Protein AF-A0A7S3I347-F1 (afdb_monomer_lite)

Radius of gyration: 19.53 Å; chains: 1; bounding box: 56×33×45 Å

Structure (mmCIF, N/CA/C/O backbone):
data_AF-A0A7S3I347-F1
#
_entry.id   AF-A0A7S3I347-F1
#
loop_
_atom_site.group_PDB
_atom_site.id
_atom_site.type_symbol
_atom_site.label_atom_id
_atom_site.label_alt_id
_atom_site.label_comp_id
_atom_site.label_asym_id
_atom_site.label_entity_id
_atom_site.label_seq_id
_atom_site.pdbx_PDB_ins_code
_atom_site.Cartn_x
_atom_site.Cartn_y
_atom_site.Cartn_z
_atom_site.occupancy
_atom_site.B_iso_or_equiv
_atom_site.auth_seq_id
_atom_site.auth_comp_id
_atom_site.auth_asym_id
_atom_site.auth_atom_id
_atom_site.pdbx_PDB_model_num
ATOM 1 N N . MET A 1 1 ? -5.283 5.503 12.202 1.00 94.56 1 MET A N 1
ATOM 2 C CA . MET A 1 1 ? -4.034 5.261 11.444 1.00 94.56 1 MET A CA 1
ATOM 3 C C . MET A 1 1 ? -3.809 6.316 10.369 1.00 94.56 1 MET A C 1
ATOM 5 O O . MET A 1 1 ? -4.775 6.875 9.842 1.00 94.56 1 MET A O 1
ATOM 9 N N . GLU A 1 2 ? -2.547 6.562 10.035 1.00 95.75 2 GLU A N 1
ATOM 10 C CA . GLU A 1 2 ? -2.112 7.416 8.932 1.00 95.75 2 GLU A CA 1
ATOM 11 C C . GLU A 1 2 ? -1.037 6.718 8.097 1.00 95.75 2 GLU A C 1
ATOM 13 O O . GLU A 1 2 ? -0.014 6.317 8.639 1.00 95.75 2 GLU A O 1
ATOM 18 N N . LEU A 1 3 ? -1.269 6.606 6.788 1.00 96.12 3 LEU A N 1
ATOM 19 C CA . LEU A 1 3 ? -0.311 6.051 5.835 1.00 96.12 3 LEU A CA 1
ATOM 20 C C . LEU A 1 3 ? 0.829 7.055 5.580 1.00 96.12 3 LEU A C 1
ATOM 22 O O . LEU A 1 3 ? 0.569 8.223 5.279 1.00 96.12 3 LEU A O 1
ATOM 26 N N . LEU A 1 4 ? 2.070 6.590 5.728 1.00 96.56 4 LEU A N 1
ATOM 27 C CA . LEU A 1 4 ? 3.302 7.376 5.616 1.00 96.56 4 LEU A CA 1
ATOM 28 C C . LEU A 1 4 ? 4.055 7.097 4.310 1.00 96.56 4 LEU A C 1
ATOM 30 O O . LEU A 1 4 ? 4.562 8.034 3.700 1.00 96.56 4 LEU A O 1
ATOM 34 N N . SER A 1 5 ? 4.123 5.831 3.888 1.00 95.69 5 SER A N 1
ATOM 35 C CA . SER A 1 5 ? 4.798 5.407 2.657 1.00 95.69 5 SER A CA 1
ATOM 36 C C . SER A 1 5 ? 3.994 4.306 1.956 1.00 95.69 5 SER A C 1
ATOM 38 O O . SER A 1 5 ? 3.652 3.329 2.620 1.00 95.69 5 SER A O 1
ATOM 40 N N . PRO A 1 6 ? 3.687 4.432 0.655 1.00 94.81 6 PRO A N 1
ATOM 41 C CA . PRO A 1 6 ? 3.749 5.684 -0.094 1.00 94.81 6 PRO A CA 1
ATOM 42 C C . PRO A 1 6 ? 2.823 6.739 0.549 1.00 94.81 6 PRO A C 1
ATOM 44 O O . PRO A 1 6 ? 1.873 6.401 1.258 1.00 94.81 6 PRO A O 1
ATOM 47 N N . ILE A 1 7 ? 3.123 8.026 0.364 1.00 94.00 7 ILE A N 1
ATOM 48 C CA . ILE A 1 7 ? 2.420 9.130 1.038 1.00 94.00 7 ILE A CA 1
ATOM 49 C C . ILE A 1 7 ? 0.914 9.076 0.745 1.00 94.00 7 ILE A C 1
ATOM 51 O O . ILE A 1 7 ? 0.483 8.982 -0.400 1.00 94.00 7 ILE A O 1
ATOM 55 N N . LYS A 1 8 ? 0.090 9.149 1.792 1.00 95.06 8 LYS A N 1
ATOM 56 C CA . LYS A 1 8 ? -1.377 9.193 1.680 1.00 95.06 8 LYS A CA 1
ATOM 57 C C . LYS A 1 8 ? -1.879 10.285 0.717 1.00 95.06 8 LYS A C 1
ATOM 59 O O . LYS A 1 8 ? -1.296 11.366 0.623 1.00 95.06 8 LYS A O 1
ATOM 64 N N . ARG A 1 9 ? -3.054 10.061 0.124 1.00 95.00 9 ARG A N 1
ATOM 65 C CA . ARG A 1 9 ? -3.833 11.119 -0.541 1.00 95.00 9 ARG A CA 1
ATOM 66 C C . ARG A 1 9 ? -4.112 12.298 0.402 1.00 95.00 9 ARG A C 1
ATOM 68 O O . ARG A 1 9 ? -4.247 12.131 1.617 1.00 95.00 9 ARG A O 1
ATOM 75 N N . LYS A 1 10 ? -4.220 13.496 -0.178 1.00 92.75 10 LYS A N 1
ATOM 76 C CA . LYS A 1 10 ? -4.537 14.751 0.527 1.00 92.75 10 LYS A CA 1
ATOM 77 C C . LYS A 1 10 ? -6.030 14.840 0.894 1.00 92.75 10 LYS A C 1
ATOM 79 O O . LYS A 1 10 ? -6.805 13.931 0.609 1.00 92.75 10 LYS A O 1
ATOM 84 N N . ASP A 1 11 ? -6.407 15.937 1.555 1.00 90.31 11 ASP A N 1
ATOM 85 C CA . ASP A 1 11 ? -7.795 16.293 1.897 1.00 90.31 11 ASP A CA 1
ATOM 86 C C . ASP A 1 11 ? -8.540 15.216 2.705 1.00 90.31 11 ASP A C 1
ATOM 88 O O . ASP A 1 11 ? -9.716 14.919 2.484 1.00 90.31 11 ASP A O 1
ATOM 92 N N . VAL A 1 12 ? -7.831 14.605 3.658 1.00 90.38 12 VAL A N 1
ATOM 93 C CA . VAL A 1 12 ? -8.377 13.557 4.527 1.00 90.38 12 VAL A CA 1
ATOM 94 C C . VAL A 1 12 ? -9.441 14.143 5.453 1.00 90.38 12 VAL A C 1
ATOM 96 O O . VAL A 1 12 ? -9.142 14.977 6.306 1.00 90.38 12 VAL A O 1
ATOM 99 N N . ASN A 1 13 ? -10.673 13.645 5.336 1.00 92.94 13 ASN A N 1
ATOM 100 C CA . ASN A 1 13 ? -11.753 13.946 6.266 1.00 92.94 13 ASN A CA 1
ATOM 101 C C . ASN A 1 13 ? -11.947 12.784 7.250 1.00 92.94 13 ASN A C 1
ATOM 103 O O . ASN A 1 13 ? -12.328 11.679 6.860 1.00 92.94 13 ASN A O 1
ATOM 107 N N . MET A 1 14 ? -11.722 13.052 8.537 1.00 89.75 14 MET A N 1
ATOM 108 C CA . MET A 1 14 ? -11.788 12.047 9.601 1.00 89.75 14 MET A CA 1
ATOM 109 C C . MET A 1 14 ? -13.179 11.413 9.771 1.00 89.75 14 MET A C 1
ATOM 111 O O . MET A 1 14 ? -13.265 10.284 10.245 1.00 89.75 14 MET A O 1
ATOM 115 N N . SER A 1 15 ? -14.262 12.081 9.356 1.00 93.25 15 SER A N 1
ATOM 116 C CA . SER A 1 15 ? -15.615 11.501 9.407 1.00 93.25 15 SER A CA 1
ATOM 117 C C . SER A 1 15 ? -15.923 10.561 8.241 1.00 93.25 15 SER A C 1
ATOM 119 O O . SER A 1 15 ? -16.884 9.798 8.299 1.00 93.25 15 SER A O 1
ATOM 121 N N . LEU A 1 16 ? -15.114 10.592 7.180 1.00 95.44 16 LEU A N 1
ATOM 122 C CA . LEU A 1 16 ? -15.326 9.795 5.973 1.00 95.44 16 LEU A CA 1
ATOM 123 C C . LEU A 1 16 ? -14.412 8.575 5.903 1.00 95.44 16 LEU A C 1
ATOM 125 O O . LEU A 1 16 ? -14.467 7.858 4.912 1.00 95.44 16 LEU A O 1
ATOM 129 N N . LEU A 1 17 ? -13.600 8.301 6.928 1.00 93.81 17 LEU A N 1
ATOM 130 C CA . LEU A 1 17 ? -12.582 7.245 6.890 1.00 93.81 17 LEU A CA 1
ATOM 131 C C . LEU A 1 17 ? -13.146 5.843 6.631 1.00 93.81 17 LEU A C 1
ATOM 133 O O . LEU A 1 17 ? -12.432 5.024 6.062 1.00 93.81 17 LEU A O 1
ATOM 137 N N . ALA A 1 18 ? -14.403 5.589 7.002 1.00 95.69 18 ALA A N 1
ATOM 138 C CA . ALA A 1 18 ? -15.116 4.337 6.737 1.00 95.69 18 ALA A CA 1
ATOM 139 C C . ALA A 1 18 ? -15.754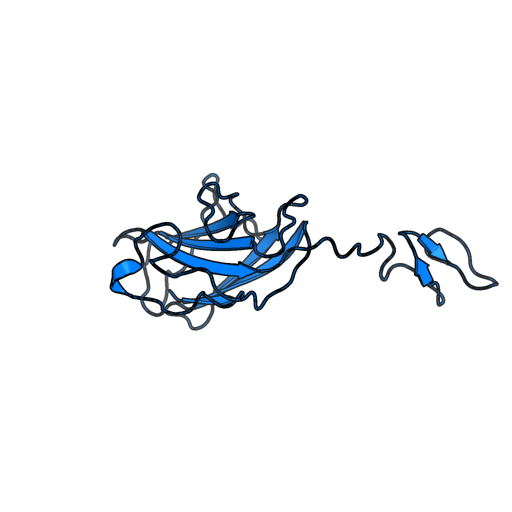 4.270 5.333 1.00 95.69 18 ALA A C 1
ATOM 141 O O . ALA A 1 18 ? -16.327 3.257 4.941 1.00 95.69 18 ALA A O 1
ATOM 142 N N . ARG A 1 19 ? -15.678 5.345 4.537 1.00 95.56 19 ARG A N 1
ATOM 143 C CA . ARG A 1 19 ? -16.233 5.382 3.182 1.00 95.56 19 ARG A CA 1
ATOM 144 C C . ARG A 1 19 ? -15.266 4.740 2.192 1.00 95.56 19 ARG A C 1
ATOM 146 O O . ARG A 1 19 ? -14.246 5.331 1.834 1.00 95.56 19 ARG A O 1
ATOM 153 N N . ALA A 1 20 ? -15.628 3.569 1.686 1.00 92.50 20 ALA A N 1
ATOM 154 C CA . ALA A 1 20 ? -14.882 2.909 0.623 1.00 92.50 20 ALA A CA 1
ATOM 155 C C . ALA A 1 20 ? -14.858 3.739 -0.689 1.00 92.50 20 ALA A C 1
ATOM 157 O O . ALA A 1 20 ? -15.796 4.497 -0.965 1.00 92.50 20 ALA A O 1
ATOM 158 N N . PRO A 1 21 ? -13.806 3.602 -1.521 1.00 94.12 21 PRO A N 1
ATOM 159 C CA . PRO A 1 21 ? -12.604 2.804 -1.268 1.00 94.12 21 PRO A CA 1
ATOM 160 C C . PRO A 1 21 ? -11.513 3.562 -0.492 1.00 94.12 21 PRO A C 1
ATOM 162 O O . PRO A 1 21 ? -10.593 2.932 0.004 1.00 94.12 21 PRO A O 1
ATOM 165 N N . CYS A 1 22 ? -11.576 4.891 -0.373 1.00 95.88 22 CYS A N 1
ATOM 166 C CA . CYS A 1 22 ? -10.418 5.695 0.057 1.00 95.88 22 CYS A CA 1
ATOM 167 C C . CYS A 1 22 ? -10.705 6.704 1.169 1.00 95.88 22 CYS A C 1
ATOM 169 O O . CYS A 1 22 ? -10.077 7.763 1.238 1.00 95.88 22 CYS A O 1
ATOM 171 N N . GLY A 1 23 ? -11.686 6.423 2.018 1.00 95.56 23 GLY A N 1
ATOM 172 C CA . GLY A 1 23 ? -12.018 7.283 3.147 1.00 95.56 23 GLY A CA 1
ATOM 173 C C . GLY A 1 23 ? -12.520 8.668 2.716 1.00 95.56 23 GLY A C 1
ATOM 174 O O . GLY A 1 23 ? -12.255 9.661 3.387 1.00 95.56 23 GLY A O 1
ATOM 175 N N . GLY A 1 24 ? -13.153 8.760 1.539 1.00 94.31 24 GLY A N 1
ATOM 176 C CA . GLY A 1 24 ? -13.609 10.022 0.942 1.00 94.31 24 GLY A CA 1
ATOM 177 C C . GLY A 1 24 ? -12.533 10.874 0.250 1.00 94.31 24 GLY A C 1
ATOM 178 O O . GLY A 1 24 ? -12.877 11.918 -0.302 1.00 94.31 24 GLY A O 1
ATOM 179 N N . THR A 1 25 ? -11.266 10.448 0.235 1.00 95.31 25 THR A N 1
ATOM 180 C CA . THR A 1 25 ? -10.193 11.179 -0.464 1.00 95.31 25 THR A CA 1
ATOM 181 C C . THR A 1 25 ? -10.314 11.068 -1.985 1.00 95.31 25 THR A C 1
ATOM 183 O O . THR A 1 25 ? -10.721 10.035 -2.528 1.00 95.31 25 THR A O 1
ATOM 186 N N . LYS A 1 26 ? -9.942 12.143 -2.688 1.00 93.69 26 LYS A N 1
ATOM 187 C CA . LYS A 1 26 ? -9.885 12.185 -4.156 1.00 93.69 26 LYS A CA 1
ATOM 188 C C . LYS A 1 26 ? -8.507 11.746 -4.643 1.00 93.69 26 LYS A C 1
ATOM 190 O O . LYS A 1 26 ? -7.521 11.967 -3.946 1.00 93.69 26 LYS A O 1
ATOM 195 N N . ALA A 1 27 ? -8.462 11.155 -5.836 1.00 91.75 27 ALA A N 1
ATOM 196 C CA . ALA A 1 27 ? -7.206 10.884 -6.527 1.00 91.75 27 ALA A CA 1
ATOM 197 C C . ALA A 1 27 ? -6.388 12.173 -6.676 1.00 91.75 27 ALA A C 1
ATOM 199 O O . ALA A 1 27 ? -6.957 13.247 -6.906 1.00 91.75 27 ALA A O 1
ATOM 200 N N . GLY A 1 28 ? -5.080 12.053 -6.503 1.00 82.25 28 GLY A N 1
ATOM 201 C CA . GLY A 1 28 ? -4.139 13.163 -6.514 1.00 82.25 28 GLY A CA 1
ATOM 202 C C . GLY A 1 28 ? -2.938 12.887 -7.415 1.00 82.25 28 GLY A C 1
ATOM 203 O O . GLY A 1 28 ? -2.905 11.876 -8.112 1.00 82.25 28 GLY A O 1
ATOM 204 N N . PRO A 1 29 ? -1.954 13.799 -7.429 1.00 82.94 29 PRO A N 1
ATOM 205 C CA . PRO A 1 29 ? -0.713 13.570 -8.150 1.00 82.94 29 PRO A CA 1
ATOM 206 C C . PRO A 1 29 ? 0.048 12.390 -7.542 1.00 82.94 29 PRO A C 1
ATOM 208 O O . PRO A 1 29 ? 0.111 12.253 -6.318 1.00 82.94 29 PRO A O 1
ATOM 211 N N . VAL A 1 30 ? 0.648 11.585 -8.413 1.00 86.44 30 VAL A N 1
ATOM 212 C CA . VAL A 1 30 ? 1.604 10.543 -8.045 1.00 86.44 30 VAL A CA 1
ATOM 213 C C . VAL A 1 30 ? 2.863 11.194 -7.461 1.00 86.44 30 VAL A C 1
ATOM 215 O O . VAL A 1 30 ? 3.369 12.181 -7.991 1.00 86.44 30 VAL A O 1
ATOM 218 N N . HIS A 1 31 ? 3.366 10.652 -6.353 1.00 84.88 31 HIS A N 1
ATOM 219 C CA . HIS A 1 31 ? 4.621 11.074 -5.699 1.00 84.88 31 HIS A CA 1
ATOM 220 C C . HIS A 1 31 ? 5.611 9.915 -5.540 1.00 84.88 31 HIS A C 1
ATOM 222 O O . HIS A 1 31 ? 6.605 10.045 -4.826 1.00 84.88 31 HIS A O 1
ATOM 228 N N . TYR A 1 32 ? 5.290 8.756 -6.110 1.00 88.00 32 TYR A N 1
ATOM 229 C CA . TYR A 1 32 ? 6.013 7.513 -5.909 1.00 88.00 32 TYR A CA 1
ATOM 230 C C . TYR A 1 32 ? 5.979 6.676 -7.184 1.00 88.00 32 TYR A C 1
ATOM 232 O O . TYR A 1 32 ? 4.902 6.416 -7.716 1.00 88.00 32 TYR A O 1
ATOM 240 N N . GLU A 1 33 ? 7.152 6.242 -7.625 1.00 90.50 33 GLU A N 1
ATOM 241 C CA . GLU A 1 33 ? 7.354 5.396 -8.799 1.00 90.50 33 GLU A CA 1
ATOM 242 C C . GLU A 1 33 ? 7.915 4.042 -8.360 1.00 90.50 33 GLU A C 1
ATOM 244 O O . GLU A 1 33 ? 8.703 3.942 -7.413 1.00 90.50 33 GLU A O 1
ATOM 249 N N . THR A 1 34 ? 7.501 2.983 -9.044 1.00 91.69 34 THR A N 1
ATOM 250 C CA . THR A 1 34 ? 7.959 1.614 -8.801 1.00 91.69 34 THR A CA 1
ATOM 251 C C . THR A 1 34 ? 7.809 0.767 -10.065 1.00 91.69 34 THR A C 1
ATOM 253 O O . THR A 1 34 ? 7.292 1.230 -11.076 1.00 91.69 34 THR A O 1
ATOM 256 N N . THR A 1 35 ? 8.253 -0.488 -10.037 1.00 91.69 35 THR A N 1
ATOM 257 C CA . THR A 1 35 ? 8.161 -1.405 -11.184 1.00 91.69 35 THR A CA 1
ATOM 258 C C . THR A 1 35 ? 7.301 -2.631 -10.863 1.00 91.69 35 THR A C 1
ATOM 260 O O . THR A 1 35 ? 7.237 -3.050 -9.699 1.00 91.69 35 THR A O 1
ATOM 263 N N . PRO A 1 36 ? 6.652 -3.255 -11.860 1.00 92.81 36 PRO A N 1
ATOM 264 C CA . PRO A 1 36 ? 5.900 -4.487 -11.642 1.00 92.81 36 PRO A CA 1
ATOM 265 C C . PRO A 1 36 ? 6.772 -5.589 -11.017 1.00 92.81 36 PRO A C 1
ATOM 267 O O . PRO A 1 36 ? 7.940 -5.766 -11.365 1.00 92.81 36 PRO A O 1
ATOM 270 N N . GLY A 1 37 ? 6.228 -6.355 -10.068 1.00 91.12 37 GLY A N 1
ATOM 271 C CA . GLY A 1 37 ? 6.966 -7.437 -9.394 1.00 91.12 37 GLY A CA 1
ATOM 272 C C . GLY A 1 37 ? 8.020 -7.003 -8.362 1.00 91.12 37 GLY A C 1
ATOM 273 O O . GLY A 1 37 ? 8.602 -7.867 -7.689 1.00 91.12 37 GLY A O 1
ATOM 274 N N . SER A 1 38 ? 8.267 -5.701 -8.209 1.00 92.00 38 SER A N 1
ATOM 275 C CA . SER A 1 38 ? 9.192 -5.163 -7.209 1.00 92.00 38 SER A CA 1
ATOM 276 C C . SER A 1 38 ? 8.669 -5.328 -5.779 1.00 92.00 38 SER A C 1
ATOM 278 O O . SER A 1 38 ? 7.477 -5.546 -5.533 1.00 92.00 38 SER A O 1
ATOM 280 N N . ARG A 1 39 ? 9.594 -5.253 -4.817 1.00 95.19 39 ARG A N 1
ATOM 281 C CA . ARG A 1 39 ? 9.296 -5.230 -3.382 1.00 95.19 39 ARG A CA 1
ATOM 282 C C . ARG A 1 39 ? 9.248 -3.786 -2.909 1.00 95.19 39 ARG A C 1
ATOM 284 O O . ARG A 1 39 ? 10.185 -3.038 -3.163 1.00 95.19 39 ARG A O 1
ATOM 291 N N . ASN A 1 40 ? 8.188 -3.420 -2.201 1.00 95.44 40 ASN A N 1
ATOM 292 C CA . ASN A 1 40 ? 7.945 -2.053 -1.762 1.00 95.44 40 ASN A CA 1
ATOM 293 C C . ASN A 1 40 ? 7.519 -2.041 -0.296 1.00 95.44 40 ASN A C 1
ATOM 295 O O . ASN A 1 40 ? 6.805 -2.934 0.165 1.00 95.44 40 ASN A O 1
ATOM 299 N N . ILE A 1 41 ? 7.961 -1.021 0.439 1.00 97.62 41 ILE A N 1
ATOM 300 C CA . ILE A 1 41 ? 7.609 -0.839 1.847 1.00 97.62 41 ILE A CA 1
ATOM 301 C C . ILE A 1 41 ? 6.338 0.001 1.941 1.00 97.62 41 ILE A C 1
ATOM 303 O O . ILE A 1 41 ? 6.302 1.152 1.499 1.00 97.62 41 ILE A O 1
ATOM 307 N N . VAL A 1 42 ? 5.325 -0.562 2.593 1.00 98.38 42 VAL A N 1
ATOM 308 C CA . VAL A 1 42 ? 4.120 0.150 3.013 1.00 98.38 42 VAL A CA 1
ATOM 309 C C . VAL A 1 42 ? 4.259 0.455 4.494 1.00 98.38 42 VAL A C 1
ATOM 311 O O . VAL A 1 42 ? 4.350 -0.470 5.297 1.00 98.38 42 VAL A O 1
ATOM 314 N N . ALA A 1 43 ? 4.297 1.733 4.857 1.00 98.38 43 ALA A N 1
ATOM 315 C CA . ALA A 1 43 ? 4.507 2.187 6.227 1.00 98.38 43 ALA A CA 1
ATOM 316 C C . ALA A 1 43 ? 3.403 3.138 6.685 1.00 98.38 43 ALA A C 1
ATOM 318 O O . ALA A 1 43 ? 2.885 3.937 5.902 1.00 98.38 43 ALA A O 1
ATOM 319 N N . TRP A 1 44 ? 3.062 3.085 7.966 1.00 98.44 44 TRP A N 1
ATOM 320 C CA . TRP A 1 44 ? 2.026 3.904 8.587 1.00 98.44 44 TRP A CA 1
ATOM 321 C C . TRP A 1 44 ? 2.366 4.229 10.044 1.00 98.44 44 TRP A C 1
ATOM 323 O O . TRP A 1 44 ? 3.280 3.662 10.633 1.00 98.44 44 TRP A O 1
ATOM 333 N N . ARG A 1 45 ? 1.605 5.149 10.638 1.00 97.94 45 ARG A N 1
ATOM 334 C CA . ARG A 1 45 ? 1.613 5.440 12.078 1.00 97.94 45 ARG A CA 1
ATOM 335 C C . ARG A 1 45 ? 0.235 5.277 12.697 1.00 97.94 45 ARG A C 1
ATOM 337 O O . ARG A 1 45 ? -0.799 5.410 12.025 1.00 97.94 45 ARG A O 1
ATOM 344 N N . ILE A 1 46 ? 0.212 5.061 14.004 1.00 97.75 46 ILE A N 1
ATOM 345 C CA . ILE A 1 46 ? -0.995 4.774 14.773 1.00 97.75 46 ILE A CA 1
ATOM 346 C C . ILE A 1 46 ? -1.183 5.851 15.831 1.00 97.75 46 ILE A C 1
ATOM 348 O O . ILE A 1 46 ? -0.399 5.969 16.760 1.00 97.75 46 ILE A O 1
ATOM 352 N N . LEU A 1 47 ? -2.244 6.642 15.669 1.00 94.31 47 LEU A N 1
ATOM 353 C CA . LEU A 1 47 ? -2.608 7.727 16.590 1.00 94.31 47 LEU A CA 1
ATOM 354 C C . LEU A 1 47 ? -3.605 7.274 17.667 1.00 94.31 47 LEU A C 1
ATOM 356 O O . LEU A 1 47 ? -3.623 7.806 18.767 1.00 94.31 47 LEU A O 1
ATOM 360 N N . LYS A 1 48 ? -4.443 6.291 17.331 1.00 94.44 48 LYS A N 1
ATOM 361 C CA . LYS A 1 48 ? -5.394 5.618 18.218 1.00 94.44 48 LYS A CA 1
ATOM 362 C C . LYS A 1 48 ? -5.245 4.135 17.922 1.00 94.44 48 LYS A C 1
ATOM 364 O O . LYS A 1 48 ? -5.315 3.777 16.751 1.00 94.44 48 LYS A O 1
ATOM 369 N N . ALA A 1 49 ? -4.966 3.325 18.932 1.00 96.75 49 ALA A N 1
ATOM 370 C CA . ALA A 1 49 ? -4.789 1.888 18.774 1.00 96.75 49 ALA A CA 1
ATOM 371 C C . ALA A 1 49 ? -6.139 1.157 18.698 1.00 96.75 49 ALA A C 1
ATOM 373 O O . ALA A 1 49 ? -7.139 1.638 19.228 1.00 96.75 49 ALA A O 1
ATOM 374 N N . SER A 1 50 ? -6.145 -0.020 18.077 1.00 97.12 50 SER A N 1
ATOM 375 C CA . SER A 1 50 ? -7.218 -1.013 18.167 1.00 97.12 50 SER A CA 1
ATOM 376 C C . SER A 1 50 ? -6.571 -2.345 18.556 1.00 97.12 50 SER A C 1
ATOM 378 O O . SER A 1 50 ? -5.840 -2.902 17.739 1.00 97.12 50 SER A O 1
ATOM 380 N N . PRO A 1 51 ? -6.780 -2.864 19.782 1.00 96.38 51 PRO A N 1
ATOM 381 C CA . PRO A 1 51 ? -6.088 -4.064 20.266 1.00 96.38 51 PRO A CA 1
ATOM 382 C C . PRO A 1 51 ? -6.271 -5.307 19.380 1.00 96.38 51 PRO A C 1
ATOM 384 O O . PRO A 1 51 ? -5.345 -6.105 19.236 1.00 96.38 51 PRO A O 1
ATOM 387 N N . ALA A 1 52 ? -7.436 -5.450 18.740 1.00 96.50 52 ALA A N 1
ATOM 388 C CA . ALA A 1 52 ? -7.727 -6.515 17.778 1.00 96.50 52 ALA A CA 1
ATOM 389 C C . ALA A 1 52 ? -7.390 -6.138 16.320 1.00 96.50 52 ALA A C 1
ATOM 391 O O . ALA A 1 52 ? -7.693 -6.896 15.398 1.00 96.50 52 ALA A O 1
ATOM 392 N N . GLY A 1 53 ? -6.731 -4.995 16.108 1.00 97.88 53 GLY A N 1
ATOM 393 C CA . GLY A 1 53 ? -6.451 -4.409 14.806 1.00 97.88 53 GLY A CA 1
ATOM 394 C C . GLY A 1 53 ? -5.773 -5.374 13.834 1.00 97.88 53 GLY A C 1
ATOM 395 O O . GLY A 1 53 ? -4.814 -6.089 14.174 1.00 97.88 53 GLY A O 1
ATOM 396 N N . ARG A 1 54 ? -6.293 -5.385 12.605 1.00 98.56 54 ARG A N 1
ATOM 397 C CA . ARG A 1 54 ? -5.741 -6.114 11.458 1.00 98.56 54 ARG A CA 1
ATOM 398 C C . ARG A 1 54 ? -5.705 -5.201 10.241 1.00 98.56 54 ARG A C 1
ATOM 400 O O . ARG A 1 54 ? -6.510 -4.283 10.121 1.00 98.56 54 ARG A O 1
ATOM 407 N N . CYS A 1 55 ? -4.777 -5.457 9.333 1.00 98.75 55 CYS A N 1
ATOM 408 C CA . CYS A 1 55 ? -4.611 -4.684 8.113 1.00 98.75 55 CYS A CA 1
ATOM 409 C C . CYS A 1 55 ? -4.738 -5.565 6.888 1.00 98.75 55 CYS A C 1
ATOM 411 O O . CYS A 1 55 ? -4.354 -6.732 6.919 1.00 98.75 55 CYS A O 1
ATOM 413 N N . ILE A 1 56 ? -5.200 -4.965 5.797 1.00 98.62 56 ILE A N 1
ATOM 414 C CA . ILE A 1 56 ? -5.115 -5.526 4.452 1.00 98.62 56 ILE A CA 1
ATOM 415 C C . ILE A 1 56 ? -4.466 -4.482 3.548 1.00 98.62 56 ILE A C 1
ATOM 417 O O . ILE A 1 56 ? -4.844 -3.311 3.588 1.00 98.62 56 ILE A O 1
ATOM 421 N N . ILE A 1 57 ? -3.509 -4.906 2.724 1.00 98.62 57 ILE A N 1
ATOM 422 C CA . ILE A 1 57 ? -2.914 -4.073 1.675 1.00 98.62 57 ILE A CA 1
ATOM 423 C C . ILE A 1 57 ? -3.423 -4.587 0.335 1.00 98.62 57 ILE A C 1
ATOM 425 O O . ILE A 1 57 ? -3.391 -5.791 0.080 1.00 98.62 57 ILE A O 1
ATOM 429 N N . ARG A 1 58 ? -3.900 -3.690 -0.524 1.00 98.00 58 ARG A N 1
ATOM 430 C CA . ARG A 1 58 ? -4.364 -4.032 -1.870 1.00 98.00 58 ARG A CA 1
ATOM 431 C C . ARG A 1 58 ? -3.931 -2.986 -2.880 1.00 98.00 58 ARG A C 1
ATOM 433 O O . ARG A 1 58 ? -3.648 -1.853 -2.500 1.00 98.00 58 ARG A O 1
ATOM 440 N N . VAL A 1 59 ? -3.911 -3.358 -4.150 1.00 97.88 59 VAL A N 1
ATOM 441 C CA . VAL A 1 59 ? -3.577 -2.463 -5.261 1.00 97.88 59 VAL A CA 1
ATOM 442 C C . VAL A 1 59 ? -4.584 -2.590 -6.394 1.00 97.88 59 VAL A C 1
ATOM 444 O O . VAL A 1 59 ? -5.224 -3.629 -6.530 1.00 97.88 59 VAL A O 1
ATOM 447 N N . GLY A 1 60 ? -4.730 -1.523 -7.169 1.00 96.00 60 GLY A N 1
ATOM 448 C CA . GLY A 1 60 ? -5.530 -1.468 -8.391 1.00 96.00 60 GLY A CA 1
ATOM 449 C C . GLY A 1 60 ? -4.797 -0.653 -9.451 1.00 96.00 60 GLY A C 1
ATOM 450 O O . GLY A 1 60 ? -3.928 0.160 -9.115 1.00 96.00 60 GLY A O 1
ATOM 451 N N . ASP A 1 61 ? -5.134 -0.874 -10.716 1.00 93.50 61 ASP A N 1
ATOM 452 C CA . ASP A 1 61 ? -4.476 -0.235 -11.865 1.00 93.50 61 ASP A CA 1
ATOM 453 C C . ASP A 1 61 ? -4.997 1.184 -12.158 1.00 93.50 61 ASP A C 1
ATOM 455 O O . ASP A 1 61 ? -4.428 1.907 -12.976 1.00 93.50 61 ASP A O 1
ATOM 459 N N . ASN A 1 62 ? -6.057 1.600 -11.453 1.00 88.50 62 ASN A N 1
ATOM 460 C CA . ASN A 1 62 ? -6.716 2.887 -11.615 1.00 88.50 62 ASN A CA 1
ATOM 461 C C . ASN A 1 62 ? -6.976 3.576 -10.257 1.00 88.50 62 ASN A C 1
ATOM 463 O O . ASN A 1 62 ? -7.426 2.938 -9.304 1.00 88.50 62 ASN A O 1
ATOM 467 N N . PRO A 1 63 ? -6.855 4.911 -10.134 1.00 79.19 63 PRO A N 1
ATOM 468 C CA . PRO A 1 63 ? -7.086 5.616 -8.868 1.00 79.19 63 PRO A CA 1
ATOM 469 C C . PRO A 1 63 ? -8.540 5.574 -8.368 1.00 79.19 63 PRO A C 1
ATOM 471 O O . PRO A 1 63 ? -8.844 5.969 -7.237 1.00 79.19 63 PRO A O 1
ATOM 474 N N . ARG A 1 64 ? -9.483 5.161 -9.211 1.00 83.00 64 ARG A N 1
ATOM 475 C CA . ARG A 1 64 ? -10.910 5.024 -8.886 1.00 83.00 64 ARG A CA 1
ATOM 476 C C . ARG A 1 64 ? -11.358 3.569 -8.834 1.00 83.00 64 ARG A C 1
ATOM 478 O O . ARG A 1 64 ? -12.565 3.331 -8.745 1.00 83.00 64 ARG A O 1
ATOM 485 N N . ASP A 1 65 ? -10.408 2.646 -8.908 1.00 80.31 65 ASP A N 1
ATOM 486 C CA . ASP A 1 65 ? -10.678 1.225 -8.968 1.00 80.31 65 ASP A CA 1
ATOM 487 C C . ASP A 1 65 ? -11.448 0.735 -7.732 1.00 80.31 65 ASP A C 1
ATOM 489 O O . ASP A 1 65 ? -11.381 1.302 -6.631 1.00 80.31 65 ASP A O 1
ATOM 493 N N . LYS A 1 66 ? -12.235 -0.310 -7.956 1.00 77.81 66 LYS A N 1
ATOM 494 C CA . LYS A 1 66 ? -12.977 -1.056 -6.940 1.00 77.81 66 LYS A CA 1
ATOM 495 C C . LYS A 1 66 ? -12.574 -2.530 -6.927 1.00 77.81 66 LYS A C 1
ATOM 497 O O . LYS A 1 66 ? -12.846 -3.195 -5.926 1.00 77.81 66 LYS A O 1
ATOM 502 N N . ASP A 1 67 ? -11.895 -2.997 -7.973 1.00 87.69 67 ASP A N 1
ATOM 503 C CA . ASP A 1 67 ? -11.503 -4.383 -8.184 1.00 87.69 67 ASP A CA 1
ATOM 504 C C . ASP A 1 67 ? -10.035 -4.571 -7.792 1.00 87.69 67 ASP A C 1
ATOM 506 O O . ASP A 1 67 ? -9.122 -4.681 -8.601 1.00 87.69 67 ASP A O 1
ATOM 510 N N . PHE A 1 68 ? -9.802 -4.581 -6.483 1.00 96.06 68 PHE A N 1
ATOM 511 C CA . PHE A 1 68 ? -8.451 -4.616 -5.941 1.00 96.06 68 PHE A CA 1
ATOM 512 C C . PHE A 1 68 ? -7.834 -6.020 -5.925 1.00 96.06 68 PHE A C 1
ATOM 514 O O . PHE A 1 68 ? -8.448 -6.986 -5.466 1.00 96.06 68 PHE A O 1
ATOM 521 N N . VAL A 1 69 ? -6.543 -6.095 -6.251 1.00 96.44 69 VAL A N 1
ATOM 522 C CA . VAL A 1 69 ? -5.689 -7.261 -5.994 1.00 96.44 69 VAL A CA 1
ATOM 523 C C . VAL A 1 69 ? -5.087 -7.155 -4.597 1.00 96.44 69 VAL A C 1
ATOM 525 O O . VAL A 1 69 ? -4.383 -6.200 -4.263 1.00 96.44 69 VAL A O 1
ATOM 528 N N . GLN A 1 70 ? -5.349 -8.152 -3.757 1.00 97.31 70 GLN A N 1
ATOM 529 C CA . GLN A 1 70 ? -4.828 -8.192 -2.396 1.00 97.31 70 GLN A CA 1
ATOM 530 C C . GLN A 1 70 ? -3.358 -8.623 -2.356 1.00 97.31 70 GLN A C 1
ATOM 532 O O . GLN A 1 70 ? -2.981 -9.644 -2.928 1.00 97.31 70 GLN A O 1
ATOM 537 N N . LEU A 1 71 ? -2.538 -7.870 -1.623 1.00 98.00 71 LEU A N 1
ATOM 538 C CA . LEU A 1 71 ? -1.122 -8.151 -1.417 1.00 98.00 71 LEU A CA 1
ATOM 539 C C . LEU A 1 71 ? -0.898 -8.838 -0.070 1.00 98.00 71 LEU A C 1
ATOM 541 O O . LEU A 1 71 ? -1.500 -8.468 0.939 1.00 98.00 71 LEU A O 1
ATOM 545 N N . LYS A 1 72 ? 0.019 -9.809 -0.044 1.00 97.81 72 LYS A N 1
ATOM 546 C CA . LYS A 1 72 ? 0.497 -10.440 1.192 1.00 97.81 72 LYS A CA 1
ATOM 547 C C . LYS A 1 72 ? 1.876 -9.877 1.570 1.00 97.81 72 LYS A C 1
ATOM 549 O O . LYS A 1 72 ? 2.728 -9.760 0.683 1.00 97.81 72 LYS A O 1
ATOM 554 N N . PRO A 1 73 ? 2.122 -9.549 2.851 1.00 98.44 73 PRO A N 1
ATOM 555 C CA . PRO A 1 73 ? 3.454 -9.222 3.341 1.00 98.44 73 PRO A CA 1
ATOM 556 C C . PRO A 1 73 ? 4.476 -10.322 3.041 1.00 98.44 73 PRO A C 1
ATOM 558 O O . PRO A 1 73 ? 4.173 -11.512 3.154 1.00 98.44 73 PRO A O 1
ATOM 561 N N . THR A 1 74 ? 5.699 -9.931 2.687 1.00 97.38 74 THR A N 1
ATOM 562 C CA . THR A 1 74 ? 6.779 -10.871 2.340 1.00 97.38 74 THR A CA 1
ATOM 563 C C . THR A 1 74 ? 7.328 -11.634 3.546 1.00 97.38 74 THR A C 1
ATOM 565 O O . THR A 1 74 ? 7.983 -12.658 3.368 1.00 97.38 74 THR A O 1
ATOM 568 N N . ASP A 1 75 ? 7.021 -11.180 4.763 1.00 97.19 75 ASP A N 1
ATOM 569 C CA . ASP A 1 75 ? 7.397 -11.821 6.027 1.00 97.19 75 ASP A CA 1
ATOM 570 C C . ASP A 1 75 ? 6.452 -12.958 6.456 1.00 97.19 75 ASP A C 1
ATOM 572 O O . ASP A 1 75 ? 6.636 -13.544 7.520 1.00 97.19 75 ASP A O 1
ATOM 576 N N . GLY A 1 76 ? 5.425 -13.262 5.653 1.00 97.50 76 GLY A N 1
ATOM 577 C CA . GLY A 1 76 ? 4.472 -14.337 5.936 1.00 97.50 76 GLY A CA 1
ATOM 578 C C . GLY A 1 76 ? 3.492 -14.041 7.076 1.00 97.50 76 GLY A C 1
ATOM 579 O O . GLY A 1 76 ? 2.805 -14.949 7.529 1.00 97.50 76 GLY A O 1
ATOM 580 N N . SER A 1 77 ? 3.388 -12.791 7.540 1.00 97.88 77 SER A N 1
ATOM 581 C CA . SER A 1 77 ? 2.512 -12.422 8.667 1.00 97.88 77 SER A CA 1
ATOM 582 C C . SER A 1 77 ? 1.010 -12.398 8.356 1.00 97.88 77 SER A C 1
ATOM 584 O O . SER A 1 77 ? 0.200 -12.233 9.272 1.00 97.88 77 SER A O 1
ATOM 586 N N . ALA A 1 78 ? 0.625 -12.523 7.086 1.00 98.00 78 ALA A N 1
ATOM 587 C CA . ALA A 1 78 ? -0.776 -12.554 6.686 1.00 98.00 78 ALA A CA 1
ATOM 588 C C . ALA A 1 78 ? -1.379 -13.955 6.794 1.00 98.00 78 ALA A C 1
ATOM 590 O O . ALA A 1 78 ? -0.759 -14.940 6.399 1.00 98.00 78 ALA A O 1
ATOM 591 N N . GLY A 1 79 ? -2.627 -14.015 7.262 1.00 96.88 79 GLY A N 1
ATOM 592 C CA . GLY A 1 79 ? -3.435 -15.230 7.232 1.00 96.88 79 GLY A CA 1
ATOM 593 C C . GLY A 1 79 ? -3.954 -15.568 5.830 1.00 96.88 79 GLY A C 1
ATOM 594 O O . GLY A 1 79 ? -3.609 -14.931 4.827 1.00 96.88 79 GLY A O 1
ATOM 595 N N . ASP A 1 80 ? -4.839 -16.562 5.760 1.00 95.06 80 ASP A N 1
ATOM 596 C CA . ASP A 1 80 ? -5.448 -17.005 4.498 1.00 95.06 80 ASP A CA 1
ATOM 597 C C . ASP A 1 80 ? -6.323 -15.922 3.863 1.00 95.06 80 ASP A C 1
ATOM 599 O O . ASP A 1 80 ? -6.270 -15.717 2.650 1.00 95.06 80 ASP A O 1
ATOM 603 N N . ASP A 1 81 ? -7.020 -15.145 4.697 1.00 95.38 81 ASP A N 1
ATOM 604 C CA . ASP A 1 81 ? -7.774 -13.949 4.300 1.00 95.38 81 ASP A CA 1
ATOM 605 C C . ASP A 1 81 ? -6.877 -12.773 3.868 1.00 95.38 81 ASP A C 1
ATOM 607 O O . ASP A 1 81 ? -7.379 -11.704 3.527 1.00 95.38 81 ASP A O 1
ATOM 611 N N . GLY A 1 82 ? -5.552 -12.968 3.889 1.00 96.12 82 GLY A N 1
ATOM 612 C CA . GLY A 1 82 ? -4.488 -12.025 3.548 1.00 96.12 82 GLY A CA 1
ATOM 613 C C . GLY A 1 82 ? -4.361 -10.817 4.468 1.00 96.12 82 GLY A C 1
ATOM 614 O O . GLY A 1 82 ? -3.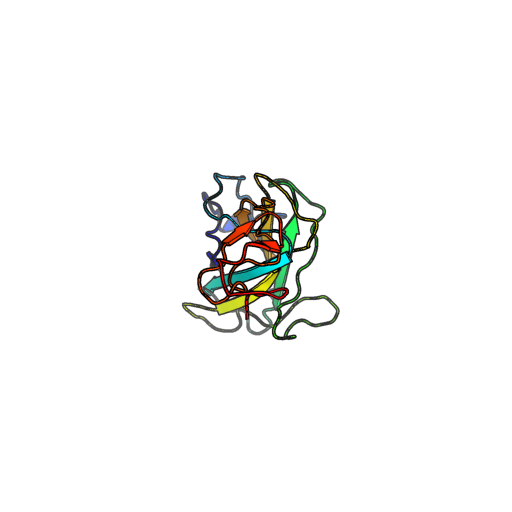544 -9.937 4.196 1.00 96.12 82 GLY A O 1
ATOM 615 N N . SER A 1 83 ? -5.114 -10.777 5.565 1.00 98.19 83 SER A N 1
ATOM 616 C CA . SER A 1 83 ? -4.945 -9.752 6.582 1.00 98.19 83 SER A CA 1
ATOM 617 C C . SER A 1 83 ? -3.913 -10.164 7.632 1.00 98.19 83 SER A C 1
ATOM 619 O O . SER A 1 83 ? -3.690 -11.349 7.890 1.00 98.19 83 SER A O 1
ATOM 621 N N . PHE A 1 84 ? -3.287 -9.175 8.261 1.00 98.56 84 PHE A N 1
ATOM 622 C CA . PHE A 1 84 ? -2.200 -9.363 9.226 1.00 98.56 84 PHE A CA 1
ATOM 623 C C . PHE A 1 84 ? -2.379 -8.448 10.449 1.00 98.56 84 PHE A C 1
A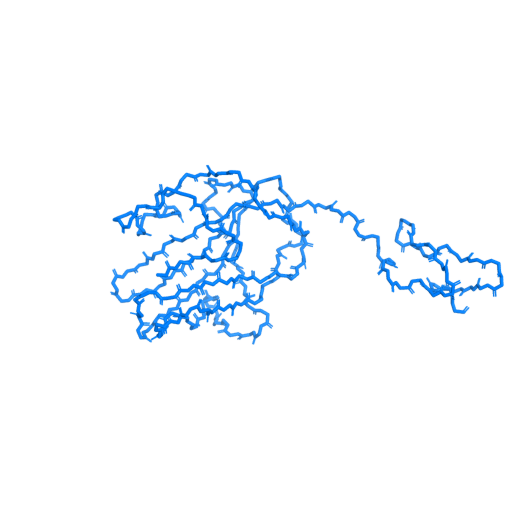TOM 625 O O . PHE A 1 84 ? -3.022 -7.404 10.330 1.00 98.56 84 PHE A O 1
ATOM 632 N N . PRO A 1 85 ? -1.834 -8.797 11.629 1.00 98.38 85 PRO A N 1
ATOM 633 C CA . PRO A 1 85 ? -1.849 -7.924 12.805 1.00 98.38 85 PRO A CA 1
ATOM 634 C C . PRO A 1 85 ? -1.209 -6.555 12.533 1.00 98.38 85 PRO A C 1
ATOM 636 O O . PRO A 1 85 ? -0.085 -6.490 12.036 1.00 98.38 85 PRO A O 1
ATOM 639 N N . CYS A 1 86 ? -1.899 -5.470 12.881 1.00 98.38 86 CYS A N 1
ATOM 640 C CA . CYS A 1 86 ? -1.373 -4.104 12.787 1.00 98.38 86 CYS A CA 1
ATOM 641 C C . CYS A 1 86 ? -2.163 -3.156 13.697 1.00 98.38 86 CYS A C 1
ATOM 643 O O . CYS A 1 86 ? -3.302 -3.443 14.071 1.00 98.38 86 CYS A O 1
ATOM 645 N N . GLY A 1 87 ? -1.609 -1.985 14.000 1.00 97.69 87 GLY A N 1
ATOM 646 C CA . GLY A 1 87 ? -2.361 -0.914 14.646 1.00 97.69 87 GLY A CA 1
ATOM 647 C C . GLY A 1 87 ? -2.824 -1.203 16.067 1.00 97.69 87 GLY A C 1
ATOM 648 O O . GLY A 1 87 ? -3.801 -0.603 16.522 1.00 97.69 87 GLY A O 1
ATOM 649 N N . ARG A 1 88 ? -2.142 -2.124 16.753 1.00 97.69 88 ARG A N 1
ATOM 650 C CA . ARG A 1 88 ? -2.517 -2.606 18.091 1.00 97.69 88 ARG A CA 1
ATOM 651 C C . ARG A 1 88 ? -2.008 -1.730 19.223 1.00 97.69 88 ARG A C 1
ATOM 653 O O . ARG A 1 88 ? -2.548 -1.788 20.321 1.00 97.69 88 ARG A O 1
ATOM 660 N N . GLU A 1 89 ? -1.035 -0.877 18.933 1.00 97.62 89 GLU A N 1
ATOM 661 C CA . GLU A 1 89 ? -0.435 0.056 19.878 1.00 97.62 89 GLU A CA 1
ATOM 662 C C . GLU A 1 89 ? -0.267 1.427 19.221 1.00 97.62 89 GLU A C 1
ATOM 664 O O . GLU A 1 89 ? -0.225 1.550 17.997 1.00 97.62 89 GLU A O 1
ATOM 669 N N . VAL A 1 90 ? -0.197 2.484 20.031 1.00 98.00 90 VAL A N 1
ATOM 670 C CA . VAL A 1 90 ? 0.147 3.819 19.531 1.00 98.00 90 VAL A CA 1
ATOM 671 C C . VAL A 1 90 ? 1.632 3.818 19.194 1.00 98.00 90 VAL A C 1
ATOM 673 O O . VAL A 1 90 ? 2.473 3.606 20.061 1.00 98.00 90 VAL A O 1
ATOM 676 N N . THR A 1 91 ? 1.954 4.073 17.932 1.00 97.12 91 THR A N 1
ATOM 677 C CA . THR A 1 91 ? 3.325 4.026 17.425 1.00 97.12 91 THR A CA 1
ATOM 678 C C . THR A 1 91 ? 3.526 5.061 16.331 1.00 97.12 91 THR A C 1
ATOM 680 O O . THR A 1 91 ? 2.616 5.375 15.554 1.00 97.12 91 THR A O 1
ATOM 683 N N . SER A 1 92 ? 4.738 5.607 16.272 1.00 97.50 92 SER A N 1
ATOM 684 C CA . SER A 1 92 ? 5.165 6.518 15.214 1.00 97.50 92 SER A CA 1
ATOM 685 C C . SER A 1 92 ? 5.436 5.800 13.893 1.00 97.50 92 SER A C 1
ATOM 687 O O . SER A 1 92 ? 5.469 6.470 12.860 1.00 97.50 92 SER A O 1
ATOM 689 N N . TYR A 1 93 ? 5.622 4.476 13.912 1.00 97.94 93 TYR A N 1
ATOM 690 C CA . TYR A 1 93 ? 6.005 3.706 12.736 1.00 97.94 93 TYR A CA 1
ATOM 691 C C . TYR A 1 93 ? 5.639 2.218 12.861 1.00 97.94 93 TYR A C 1
ATOM 693 O O . TYR A 1 93 ? 6.047 1.531 13.796 1.00 97.94 93 TYR A O 1
ATOM 701 N N . GLU A 1 94 ? 4.912 1.717 11.870 1.00 98.31 94 GLU A N 1
ATOM 702 C CA . GLU A 1 94 ? 4.743 0.305 11.520 1.00 98.31 94 GLU A CA 1
ATOM 703 C C . GLU A 1 94 ? 4.954 0.173 10.011 1.00 98.31 94 GLU A C 1
ATOM 705 O O . GLU A 1 94 ? 4.664 1.111 9.262 1.00 98.31 94 GLU A O 1
ATOM 710 N N . ALA A 1 95 ? 5.434 -0.981 9.547 1.00 98.44 95 ALA A N 1
ATOM 711 C CA . ALA A 1 95 ? 5.601 -1.222 8.122 1.00 98.44 95 ALA A CA 1
ATOM 712 C C . ALA A 1 95 ? 5.527 -2.704 7.750 1.00 98.44 95 ALA A C 1
ATOM 714 O O . ALA A 1 95 ? 5.798 -3.583 8.571 1.00 98.44 95 ALA A O 1
ATOM 715 N N . LYS A 1 96 ? 5.210 -2.963 6.480 1.00 98.50 96 LYS A N 1
ATOM 716 C CA . LYS A 1 96 ? 5.352 -4.266 5.821 1.00 98.50 96 LYS A CA 1
ATOM 717 C C . LYS A 1 96 ? 5.984 -4.092 4.448 1.00 98.50 96 LYS A C 1
ATOM 719 O O . LYS A 1 96 ? 5.638 -3.172 3.712 1.00 98.50 96 LYS A O 1
ATOM 724 N N . GLU A 1 97 ? 6.879 -5.006 4.092 1.00 98.50 97 GLU A N 1
ATOM 725 C CA . GLU A 1 97 ? 7.312 -5.177 2.707 1.00 98.50 97 GLU A CA 1
ATOM 726 C C . GLU A 1 97 ? 6.271 -6.030 1.969 1.00 98.50 97 GLU A C 1
ATOM 728 O O . GLU A 1 97 ? 5.843 -7.074 2.464 1.00 98.50 97 GLU A O 1
ATOM 733 N N . VAL A 1 98 ? 5.855 -5.586 0.786 1.00 98.06 98 VAL A N 1
ATOM 734 C CA . VAL A 1 98 ? 4.946 -6.311 -0.111 1.00 98.06 98 VAL A CA 1
ATOM 735 C C . VAL A 1 98 ? 5.559 -6.405 -1.499 1.00 98.06 98 VAL A C 1
ATOM 737 O O . VAL A 1 98 ? 6.353 -5.554 -1.894 1.00 98.06 98 VAL A O 1
ATOM 740 N N . ARG A 1 99 ? 5.177 -7.429 -2.264 1.00 96.62 99 ARG A N 1
ATOM 741 C CA . ARG A 1 99 ? 5.536 -7.544 -3.681 1.00 96.62 99 ARG A CA 1
ATOM 742 C C . ARG A 1 99 ? 4.347 -7.140 -4.550 1.00 96.62 99 ARG A C 1
ATOM 744 O O . ARG A 1 99 ? 3.257 -7.664 -4.340 1.00 96.62 99 ARG A O 1
ATOM 751 N N . LEU A 1 100 ? 4.563 -6.250 -5.517 1.00 96.06 100 LEU A N 1
ATOM 752 C CA . LEU A 1 100 ? 3.526 -5.874 -6.483 1.00 96.06 100 LEU A CA 1
ATOM 753 C C . LEU A 1 100 ? 3.262 -7.000 -7.496 1.00 96.06 100 LEU A C 1
ATOM 755 O O . LEU A 1 100 ? 4.165 -7.803 -7.757 1.00 96.06 100 LEU A O 1
ATOM 759 N N . PRO A 1 101 ? 2.058 -7.072 -8.094 1.00 95.44 101 PRO A N 1
ATOM 760 C CA . PRO A 1 101 ? 1.797 -7.979 -9.206 1.00 95.44 101 PRO A CA 1
ATOM 761 C C . PRO A 1 101 ? 2.771 -7.706 -10.362 1.00 95.44 101 PRO A C 1
ATOM 763 O O . PRO A 1 101 ? 3.220 -6.577 -10.564 1.00 95.44 101 PRO A O 1
ATOM 766 N N . ARG A 1 102 ? 3.156 -8.756 -11.093 1.00 90.81 102 ARG A N 1
ATOM 767 C CA . ARG A 1 102 ? 4.133 -8.652 -12.197 1.00 90.81 102 ARG A CA 1
ATOM 768 C C . ARG A 1 102 ? 3.544 -8.009 -13.455 1.00 90.81 102 ARG A C 1
ATOM 770 O O . ARG A 1 102 ? 4.294 -7.618 -14.337 1.00 90.81 102 ARG A O 1
ATOM 777 N N . ASP A 1 103 ? 2.227 -7.937 -13.517 1.00 87.56 103 ASP A N 1
ATOM 778 C CA . ASP A 1 103 ? 1.396 -7.416 -14.597 1.00 87.56 103 ASP A CA 1
ATOM 779 C C . ASP A 1 103 ? 0.767 -6.052 -14.266 1.00 87.56 103 ASP A C 1
ATOM 781 O O . ASP A 1 103 ? 0.085 -5.475 -15.108 1.00 87.56 103 ASP A O 1
ATOM 785 N N . LEU A 1 104 ? 1.014 -5.507 -13.068 1.00 91.81 104 LEU A N 1
ATOM 786 C CA . LEU A 1 104 ? 0.482 -4.209 -12.655 1.00 91.81 104 LEU A CA 1
ATOM 787 C C . LEU A 1 104 ? 1.274 -3.066 -13.305 1.00 91.81 104 LEU A C 1
ATOM 789 O O . LEU A 1 104 ? 2.252 -2.603 -12.727 1.00 91.81 104 LEU A O 1
ATOM 793 N N . ASN A 1 105 ? 0.850 -2.622 -14.489 1.00 90.31 105 ASN A N 1
ATOM 794 C CA . ASN A 1 105 ? 1.452 -1.504 -15.220 1.00 90.31 105 ASN A CA 1
ATOM 795 C C . ASN A 1 105 ? 0.449 -0.353 -15.417 1.00 90.31 105 ASN A C 1
ATOM 797 O O . ASN A 1 105 ? -0.614 -0.553 -16.003 1.00 90.31 105 ASN A O 1
ATOM 801 N N . CYS A 1 106 ? 0.791 0.844 -14.945 1.00 90.69 106 CYS A N 1
ATOM 802 C CA . CYS A 1 106 ? -0.110 1.989 -14.816 1.00 90.69 106 CYS A CA 1
ATOM 803 C C . CYS A 1 106 ? 0.676 3.302 -14.618 1.00 90.69 106 CYS A C 1
ATOM 805 O O . CYS A 1 106 ? 1.601 3.373 -13.807 1.00 90.69 106 CYS A O 1
ATOM 807 N N . ASP A 1 107 ? 0.226 4.382 -15.255 1.00 88.94 107 ASP A N 1
ATOM 808 C CA . ASP A 1 107 ? 0.739 5.734 -14.964 1.00 88.94 107 ASP A CA 1
ATOM 809 C C . ASP A 1 107 ? 0.175 6.274 -13.634 1.00 88.94 107 ASP A C 1
ATOM 811 O O . ASP A 1 107 ? 0.703 7.200 -13.024 1.00 88.94 107 ASP A O 1
ATOM 815 N N . SER A 1 108 ? -0.949 5.710 -13.177 1.00 92.50 108 SER A N 1
ATOM 816 C CA . SER A 1 108 ? -1.594 6.074 -11.918 1.00 92.50 108 SER A CA 1
ATOM 817 C C . SER A 1 108 ? -2.350 4.879 -11.337 1.00 92.50 108 SER A C 1
ATOM 819 O O . SER A 1 108 ? -3.543 4.700 -11.557 1.00 92.50 108 SER A O 1
ATOM 821 N N . CYS A 1 109 ? -1.639 4.046 -10.591 1.00 95.50 109 CYS A N 1
ATOM 822 C CA . CYS A 1 109 ? -2.197 3.005 -9.743 1.00 95.50 109 CYS A CA 1
ATOM 823 C C . CYS A 1 109 ? -2.676 3.554 -8.402 1.00 95.50 109 CYS A C 1
ATOM 825 O O . CYS A 1 109 ? -2.328 4.658 -7.975 1.00 95.50 109 CYS A O 1
ATOM 827 N N . ILE A 1 110 ? -3.411 2.709 -7.685 1.00 96.88 110 ILE A N 1
ATOM 828 C CA . ILE A 1 110 ? -3.814 2.936 -6.303 1.00 96.88 110 ILE A CA 1
ATOM 829 C C . ILE A 1 110 ? -3.284 1.839 -5.394 1.00 96.88 110 ILE A C 1
ATOM 831 O O . ILE A 1 110 ? -3.360 0.659 -5.719 1.00 96.88 110 ILE A O 1
ATOM 835 N N . LEU A 1 111 ? -2.800 2.218 -4.214 1.00 97.50 111 LEU A N 1
ATOM 836 C CA . LEU A 1 111 ? -2.613 1.307 -3.091 1.00 97.50 111 LEU A CA 1
ATOM 837 C C . LEU A 1 111 ? -3.612 1.668 -2.000 1.00 97.50 111 LEU A C 1
ATOM 839 O O . LEU A 1 111 ? -3.686 2.820 -1.573 1.00 97.50 111 LEU A O 1
ATOM 843 N N . GLN A 1 112 ? -4.358 0.672 -1.533 1.00 98.06 112 GLN A N 1
ATOM 844 C CA . GLN A 1 112 ? -5.309 0.772 -0.437 1.00 98.06 112 GLN A CA 1
ATOM 845 C C . GLN A 1 112 ? -4.761 0.029 0.786 1.00 98.06 112 GLN A C 1
ATOM 847 O O . GLN A 1 112 ? -4.513 -1.174 0.739 1.00 98.06 112 GLN A O 1
ATOM 852 N N . LEU A 1 113 ? -4.627 0.745 1.899 1.00 98.19 113 LEU A N 1
ATOM 853 C CA . LEU A 1 113 ? -4.432 0.176 3.227 1.00 98.19 113 LEU A CA 1
ATOM 854 C C . LEU A 1 113 ? -5.772 0.212 3.966 1.00 98.19 113 LEU A C 1
ATOM 856 O O . LEU A 1 113 ? -6.308 1.286 4.260 1.00 98.19 113 LEU A O 1
ATOM 860 N N . VAL A 1 114 ? -6.311 -0.970 4.248 1.00 98.38 114 VAL A N 1
ATOM 861 C CA . VAL A 1 114 ? -7.523 -1.161 5.047 1.00 98.38 114 VAL A CA 1
ATOM 862 C C . VAL A 1 114 ? -7.106 -1.476 6.472 1.00 98.38 114 VAL A C 1
ATOM 864 O O . VAL A 1 114 ? -6.290 -2.370 6.682 1.00 98.38 114 VAL A O 1
ATOM 867 N N . TRP A 1 115 ? -7.673 -0.768 7.441 1.00 98.25 115 TRP A N 1
ATOM 868 C CA . TRP A 1 115 ? -7.503 -1.044 8.861 1.00 98.25 115 TRP A CA 1
ATOM 869 C C . TRP A 1 115 ? -8.828 -1.534 9.434 1.00 98.25 115 TRP A C 1
ATOM 871 O O . TRP A 1 115 ? -9.785 -0.766 9.535 1.00 98.25 115 TRP A O 1
ATOM 881 N N . LEU A 1 116 ? -8.868 -2.821 9.762 1.00 98.06 116 LEU A N 1
ATOM 882 C CA . LEU A 1 116 ? -9.998 -3.504 10.374 1.00 98.06 116 LEU A CA 1
ATOM 883 C C . LEU A 1 116 ? -9.922 -3.266 11.882 1.00 98.06 116 LEU A C 1
ATOM 885 O O . LEU A 1 116 ? -8.906 -3.589 12.508 1.00 98.06 116 LEU A O 1
ATOM 889 N N . THR A 1 117 ? -10.971 -2.680 12.452 1.00 96.50 117 THR A N 1
ATOM 890 C CA . THR A 1 117 ? -11.040 -2.349 13.881 1.00 96.50 117 THR A CA 1
ATOM 891 C C . THR A 1 117 ? -12.393 -2.733 14.459 1.00 96.50 117 THR A C 1
ATOM 893 O O . THR A 1 117 ? -13.366 -2.889 13.723 1.00 96.50 117 THR A O 1
ATOM 896 N N . ASP A 1 118 ? -12.478 -2.802 15.784 1.00 93.19 118 ASP A N 1
ATOM 897 C CA . ASP A 1 118 ? -13.740 -3.063 16.489 1.00 93.19 118 ASP A CA 1
ATOM 898 C C . ASP A 1 118 ? -14.785 -1.943 16.283 1.00 93.19 118 ASP A C 1
ATOM 900 O O . ASP A 1 118 ? -15.982 -2.172 16.428 1.00 93.19 118 ASP A O 1
ATOM 904 N N . GLU A 1 119 ? -14.348 -0.731 15.910 1.00 91.81 119 GLU A N 1
ATOM 905 C CA . GLU A 1 119 ? -15.216 0.415 15.580 1.00 91.81 119 GLU A CA 1
ATOM 906 C C . GLU A 1 119 ? -15.632 0.435 14.093 1.00 91.81 119 GLU A C 1
ATOM 908 O O . GLU A 1 119 ? -16.337 1.345 13.653 1.00 91.81 119 GLU A O 1
ATOM 913 N N . GLY A 1 120 ? -15.195 -0.560 13.316 1.00 94.25 120 GLY A N 1
ATOM 914 C CA . GLY A 1 120 ? -15.420 -0.678 11.880 1.00 94.25 120 GLY A CA 1
ATOM 915 C C . GLY A 1 120 ? -14.174 -0.406 11.037 1.00 94.25 120 GLY A C 1
ATOM 916 O O . GLY A 1 120 ? -13.132 0.057 11.515 1.00 94.25 120 GLY A O 1
ATOM 917 N N . ASP A 1 121 ? -14.294 -0.712 9.750 1.00 96.56 121 ASP A N 1
ATOM 918 C CA . ASP A 1 121 ? -13.183 -0.649 8.808 1.00 96.56 121 ASP A CA 1
ATOM 919 C C . ASP A 1 121 ? -12.882 0.788 8.383 1.00 96.56 121 ASP A C 1
ATOM 921 O O . ASP A 1 121 ? -13.777 1.602 8.138 1.00 96.56 121 ASP A O 1
ATOM 925 N N . GLN A 1 122 ? -11.596 1.102 8.252 1.00 97.12 122 GLN A N 1
ATOM 926 C CA . GLN A 1 122 ? -11.126 2.397 7.777 1.00 97.12 122 GLN A CA 1
ATOM 927 C C . GLN A 1 122 ? -10.184 2.245 6.590 1.00 97.12 122 GLN A C 1
ATOM 929 O O . GLN A 1 122 ? -9.332 1.362 6.564 1.00 97.12 122 GLN A O 1
ATOM 934 N N . PHE A 1 123 ? -10.269 3.176 5.643 1.00 97.50 123 PHE A N 1
ATOM 935 C CA . PHE A 1 123 ? -9.545 3.096 4.377 1.00 97.50 123 PHE A CA 1
ATOM 936 C C . PHE A 1 123 ? -8.550 4.243 4.217 1.00 97.50 123 PHE A C 1
ATOM 938 O O . PHE A 1 123 ? -8.868 5.406 4.492 1.00 97.50 123 PHE A O 1
ATOM 945 N N . ARG A 1 124 ? -7.333 3.936 3.767 1.00 96.31 124 ARG A N 1
ATOM 946 C CA . ARG A 1 124 ? -6.318 4.912 3.346 1.00 96.31 124 ARG A CA 1
ATOM 947 C C . ARG A 1 124 ? -5.844 4.540 1.957 1.00 96.31 124 ARG A C 1
ATOM 949 O O . ARG A 1 124 ? -5.610 3.368 1.695 1.00 96.31 124 ARG A O 1
ATOM 956 N N . CYS A 1 125 ? -5.682 5.537 1.102 1.00 97.00 125 CYS A N 1
ATOM 957 C CA . CYS A 1 125 ? -5.171 5.324 -0.240 1.00 97.00 125 CYS A CA 1
ATOM 958 C C . CYS A 1 125 ? -3.974 6.217 -0.521 1.00 97.00 125 CYS A C 1
ATOM 960 O O . CYS A 1 125 ? -3.823 7.292 0.071 1.00 97.00 125 CYS A O 1
ATOM 962 N N . THR A 1 126 ? -3.160 5.765 -1.456 1.00 96.31 126 THR A N 1
ATOM 963 C CA . THR A 1 126 ? -2.074 6.510 -2.076 1.00 96.31 126 THR A CA 1
ATOM 964 C C . THR A 1 126 ? -2.045 6.171 -3.559 1.00 96.31 126 THR A C 1
ATOM 966 O O . THR A 1 126 ? -2.434 5.064 -3.937 1.00 96.31 126 THR A O 1
ATOM 969 N N . ASP A 1 127 ? -1.624 7.136 -4.369 1.00 95.75 127 ASP A N 1
ATOM 970 C CA . ASP A 1 127 ? -1.522 6.988 -5.815 1.00 95.75 127 ASP A CA 1
ATOM 971 C C . ASP A 1 127 ? -0.047 6.872 -6.185 1.00 95.75 127 ASP A C 1
ATOM 973 O O . ASP A 1 127 ? 0.790 7.611 -5.655 1.00 95.75 127 ASP A O 1
ATOM 977 N N . PHE A 1 128 ? 0.270 5.922 -7.056 1.00 95.19 128 PHE A N 1
ATOM 978 C CA . PHE A 1 128 ? 1.640 5.640 -7.467 1.00 95.19 128 PHE A CA 1
ATOM 979 C C . PHE A 1 128 ? 1.718 5.282 -8.945 1.00 95.19 128 PHE A C 1
ATOM 981 O O . PHE A 1 128 ? 0.733 4.845 -9.527 1.00 95.19 128 PHE A O 1
ATOM 988 N N . GLU A 1 129 ? 2.886 5.442 -9.541 1.00 94.25 129 GLU A N 1
ATOM 989 C CA . GLU A 1 129 ? 3.165 4.987 -10.897 1.00 94.25 129 GLU A CA 1
ATOM 990 C C . GLU A 1 129 ? 3.861 3.630 -10.827 1.00 94.25 129 GLU A C 1
ATOM 992 O O . GLU A 1 129 ? 4.798 3.443 -10.046 1.00 94.25 129 GLU A O 1
ATOM 997 N N . SER A 1 130 ? 3.397 2.679 -11.637 1.00 92.56 130 SER A N 1
ATOM 998 C CA . SER A 1 130 ? 4.111 1.432 -11.869 1.00 92.56 130 SER A CA 1
ATOM 999 C C . SER A 1 130 ? 4.340 1.252 -13.350 1.00 92.56 130 SER A C 1
ATOM 1001 O O . SER A 1 130 ? 3.455 0.803 -14.069 1.00 92.56 130 SER A O 1
ATOM 1003 N N . THR A 1 131 ? 5.531 1.602 -13.809 1.00 88.75 131 THR A N 1
ATOM 1004 C CA . THR A 1 131 ? 5.897 1.450 -15.210 1.00 88.75 131 THR A CA 1
ATOM 1005 C C . THR A 1 131 ? 6.936 0.357 -15.358 1.00 88.75 131 THR A C 1
ATOM 1007 O O . THR A 1 131 ? 7.792 0.129 -14.496 1.00 88.75 131 THR A O 1
ATOM 1010 N N . THR A 1 132 ? 6.858 -0.372 -16.467 1.00 74.06 132 THR A N 1
ATOM 1011 C CA . THR A 1 132 ? 7.945 -1.240 -16.905 1.00 74.06 132 THR A CA 1
ATOM 1012 C C . THR A 1 132 ? 9.131 -0.367 -17.310 1.00 74.06 132 THR A C 1
ATOM 1014 O O . THR A 1 132 ? 9.396 -0.162 -18.492 1.00 74.06 132 THR A O 1
ATOM 1017 N N . ALA A 1 133 ? 9.887 0.149 -16.342 1.00 61.47 133 ALA A N 1
ATOM 1018 C CA . ALA A 1 133 ? 11.300 0.342 -16.597 1.00 61.47 133 ALA A CA 1
ATOM 1019 C C . ALA A 1 133 ? 11.832 -1.066 -16.887 1.00 61.47 133 ALA A C 1
ATOM 1021 O O . ALA A 1 133 ? 11.870 -1.906 -15.985 1.00 61.47 133 ALA A O 1
ATOM 1022 N N . GLU A 1 134 ? 12.136 -1.371 -18.150 1.00 57.75 134 GLU A N 1
ATOM 1023 C CA . GLU A 1 134 ? 12.885 -2.574 -18.501 1.00 57.75 134 GLU A CA 1
ATOM 1024 C C . GLU A 1 134 ? 14.226 -2.495 -17.765 1.00 57.75 134 GLU A C 1
ATOM 1026 O O . GLU A 1 134 ? 15.198 -1.948 -18.278 1.00 57.75 134 GLU A O 1
ATOM 1031 N N . VAL A 1 135 ? 14.290 -2.987 -16.525 1.00 57.31 135 VAL A N 1
ATOM 1032 C CA . VAL A 1 135 ? 15.564 -3.276 -15.878 1.00 57.31 135 VAL A CA 1
ATOM 1033 C C . VAL A 1 135 ? 16.078 -4.488 -16.634 1.00 57.31 135 VAL A C 1
ATOM 1035 O O . VAL A 1 135 ? 15.496 -5.569 -16.493 1.00 57.31 135 VAL A O 1
ATOM 1038 N N . PRO A 1 136 ? 17.096 -4.336 -17.497 1.00 62.22 136 PRO A N 1
ATOM 1039 C CA . PRO A 1 136 ? 17.513 -5.453 -18.312 1.00 62.22 136 PRO A CA 1
ATOM 1040 C C . PRO A 1 136 ? 18.034 -6.538 -17.366 1.00 62.22 136 PRO A C 1
ATOM 1042 O O . PRO A 1 136 ? 18.721 -6.230 -16.396 1.00 62.22 136 PRO A O 1
ATOM 1045 N N . GLU A 1 137 ? 17.689 -7.797 -17.631 1.00 71.62 137 GLU A N 1
ATOM 1046 C CA . GLU A 1 137 ? 17.923 -8.955 -16.749 1.00 71.62 137 GLU A CA 1
ATOM 1047 C C . GLU A 1 137 ? 19.351 -9.039 -16.161 1.00 71.62 137 GLU A C 1
ATOM 1049 O O . GLU A 1 137 ? 19.535 -9.513 -15.044 1.00 71.62 137 GLU A O 1
ATOM 1054 N N . CYS A 1 138 ? 20.349 -8.500 -16.870 1.00 77.25 138 CYS A N 1
ATOM 1055 C CA . CYS A 1 138 ? 21.755 -8.431 -16.471 1.00 77.25 138 CYS A CA 1
ATOM 1056 C C . CYS A 1 138 ? 22.156 -7.247 -15.562 1.00 77.25 138 CYS A C 1
ATOM 1058 O O . CYS A 1 138 ? 23.352 -7.050 -15.318 1.00 77.25 138 CYS A O 1
ATOM 1060 N N . PHE A 1 139 ? 21.224 -6.397 -15.111 1.00 79.38 139 PHE A N 1
ATOM 1061 C CA . PHE A 1 139 ? 21.570 -5.165 -14.393 1.00 79.38 139 PHE A CA 1
ATOM 1062 C C . PHE A 1 139 ? 22.288 -5.491 -13.077 1.00 79.38 139 PHE A C 1
ATOM 1064 O O . PHE A 1 139 ? 21.759 -6.200 -12.223 1.00 79.38 139 PHE A O 1
ATOM 1071 N N . GLY A 1 140 ? 23.521 -4.995 -12.930 1.00 80.88 140 GLY A N 1
ATOM 1072 C CA . GLY A 1 140 ? 24.385 -5.273 -11.776 1.00 80.88 140 GLY A CA 1
ATOM 1073 C C . GLY A 1 140 ? 25.054 -6.655 -11.765 1.00 80.88 140 GLY A C 1
ATOM 1074 O O . GLY A 1 140 ? 25.729 -6.974 -10.792 1.00 80.88 140 GLY A O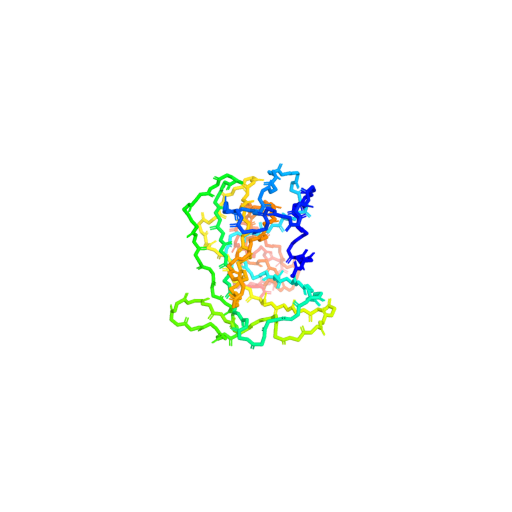 1
ATOM 1075 N N . GLN A 1 141 ? 24.893 -7.469 -12.814 1.00 89.31 141 GLN A N 1
ATOM 1076 C CA . GLN A 1 141 ? 25.481 -8.816 -12.902 1.00 89.31 141 GLN A CA 1
ATOM 1077 C C . GLN A 1 141 ? 26.753 -8.871 -13.760 1.00 89.31 141 GLN A C 1
ATOM 1079 O O . GLN A 1 141 ? 27.529 -9.815 -13.636 1.00 89.31 141 GLN A O 1
ATOM 1084 N N . CYS A 1 142 ? 26.983 -7.876 -14.620 1.00 93.62 142 CYS A N 1
ATOM 1085 C CA . CYS A 1 142 ? 28.155 -7.837 -15.490 1.00 93.62 142 CYS A CA 1
ATOM 1086 C C . CYS A 1 142 ? 29.429 -7.500 -14.703 1.00 93.62 142 CYS A C 1
ATOM 1088 O O . CYS A 1 142 ? 29.525 -6.453 -14.065 1.00 93.62 142 CYS A O 1
ATOM 1090 N N . LEU A 1 143 ? 30.413 -8.391 -14.776 1.00 93.81 143 LEU A N 1
ATOM 1091 C CA . LEU A 1 143 ? 31.723 -8.287 -14.144 1.00 93.81 143 LEU A CA 1
ATOM 1092 C C . LEU A 1 143 ? 32.730 -7.613 -15.085 1.00 93.81 143 LEU A C 1
ATOM 1094 O O . LEU A 1 143 ? 32.446 -7.366 -16.258 1.00 93.81 143 LEU A O 1
ATOM 1098 N N . ASN A 1 144 ? 33.911 -7.292 -14.553 1.00 95.94 144 ASN A N 1
ATOM 1099 C CA . ASN A 1 144 ? 35.073 -6.822 -15.317 1.00 95.94 144 ASN A CA 1
ATOM 1100 C C . ASN A 1 144 ? 34.803 -5.630 -16.259 1.00 95.94 144 ASN A C 1
ATOM 1102 O O . ASN A 1 144 ? 35.444 -5.486 -17.295 1.00 95.94 144 ASN A O 1
ATOM 1106 N N . GLY A 1 145 ? 33.858 -4.756 -15.895 1.00 91.56 145 GLY A N 1
ATOM 1107 C CA . GLY A 1 145 ? 33.493 -3.579 -16.691 1.00 91.56 145 GLY A CA 1
ATOM 1108 C C . GLY A 1 145 ? 32.500 -3.851 -17.826 1.00 91.56 145 GLY A C 1
ATOM 1109 O O . GLY A 1 145 ? 32.351 -3.007 -18.708 1.00 91.56 145 GLY A O 1
ATOM 1110 N N . GLY A 1 146 ? 31.819 -5.001 -17.827 1.00 95.19 146 GLY A N 1
ATOM 1111 C CA . GLY A 1 146 ? 30.779 -5.310 -18.806 1.00 95.19 146 GLY A CA 1
ATOM 1112 C C . GLY A 1 146 ? 29.559 -4.387 -18.720 1.00 95.19 146 GLY A C 1
ATOM 1113 O O . GLY A 1 146 ? 29.142 -3.967 -17.640 1.00 95.19 146 GLY A O 1
ATOM 1114 N N . ILE A 1 147 ? 28.960 -4.089 -19.876 1.00 92.12 147 ILE A N 1
ATOM 1115 C CA . ILE A 1 147 ? 27.788 -3.209 -19.987 1.00 92.12 147 ILE A CA 1
ATOM 1116 C C . ILE A 1 147 ? 26.534 -4.057 -20.173 1.00 92.12 147 ILE A C 1
ATOM 1118 O O . ILE A 1 147 ? 26.434 -4.829 -21.126 1.00 92.12 147 ILE A O 1
ATOM 1122 N N . CYS A 1 148 ? 25.550 -3.883 -19.293 1.00 87.94 148 CYS A N 1
ATOM 1123 C CA . CYS A 1 148 ? 24.259 -4.546 -19.425 1.00 87.94 148 CYS A CA 1
ATOM 1124 C C . CYS A 1 148 ? 23.402 -3.854 -20.497 1.00 87.94 148 CYS A C 1
ATOM 1126 O O . CYS A 1 148 ? 23.017 -2.694 -20.340 1.00 87.94 148 CYS A O 1
ATOM 1128 N N . LYS A 1 149 ? 23.100 -4.562 -21.591 1.00 84.56 149 LYS A N 1
ATOM 1129 C CA . LYS A 1 149 ? 22.273 -4.062 -22.698 1.00 84.56 149 LYS A CA 1
ATOM 1130 C C . LYS A 1 149 ? 21.272 -5.131 -23.130 1.00 84.56 149 LYS A C 1
ATOM 1132 O O . LYS A 1 149 ? 21.666 -6.247 -23.454 1.00 84.56 149 LYS A O 1
ATOM 1137 N N . ASN A 1 150 ? 19.982 -4.791 -23.151 1.00 78.94 150 ASN A N 1
ATOM 1138 C CA . ASN A 1 150 ? 18.887 -5.687 -23.562 1.00 78.94 150 ASN A CA 1
ATOM 1139 C C . ASN A 1 150 ? 18.928 -7.068 -22.867 1.00 78.94 150 ASN A C 1
ATOM 1141 O O . ASN A 1 150 ? 18.758 -8.103 -23.507 1.00 78.94 150 ASN A O 1
ATOM 1145 N N . GLY A 1 151 ? 19.235 -7.088 -21.568 1.00 80.75 151 GLY A N 1
ATOM 1146 C CA . GLY A 1 151 ? 19.267 -8.305 -20.752 1.00 80.75 151 GLY A CA 1
ATOM 1147 C C . GLY A 1 151 ? 20.528 -9.159 -20.895 1.00 80.75 151 GLY A C 1
ATOM 1148 O O . GLY A 1 151 ? 20.594 -10.226 -20.297 1.00 80.75 151 GLY A O 1
ATOM 1149 N N . LYS A 1 152 ? 21.550 -8.707 -21.637 1.00 88.50 152 LYS A N 1
ATOM 1150 C CA . LYS A 1 152 ? 22.832 -9.415 -21.783 1.00 88.50 152 LYS A CA 1
ATOM 1151 C C . LYS A 1 152 ? 24.029 -8.530 -21.449 1.00 88.50 152 LYS A C 1
ATOM 1153 O O . LYS A 1 152 ? 24.024 -7.331 -21.734 1.00 88.50 152 LYS A O 1
ATOM 1158 N N . CYS A 1 153 ? 25.071 -9.132 -20.882 1.00 94.12 153 CYS A N 1
ATOM 1159 C CA . CYS A 1 153 ? 26.342 -8.453 -20.665 1.00 94.12 153 CYS A CA 1
ATOM 1160 C C . CYS A 1 153 ? 27.142 -8.359 -21.967 1.00 94.12 153 CYS A C 1
ATOM 1162 O O . CYS A 1 153 ? 27.396 -9.359 -22.636 1.00 94.12 153 CYS A O 1
ATOM 1164 N N . LEU A 1 154 ? 27.550 -7.142 -22.317 1.00 95.31 154 LEU A N 1
ATOM 1165 C CA . LEU A 1 154 ? 28.546 -6.872 -23.347 1.00 95.31 154 LEU A CA 1
ATOM 1166 C C . LEU A 1 154 ? 29.919 -6.822 -22.678 1.00 95.31 154 LEU A C 1
ATOM 1168 O O . LEU A 1 154 ? 30.172 -5.918 -21.880 1.00 95.31 154 LEU A O 1
ATOM 1172 N N . CYS A 1 155 ? 30.777 -7.797 -22.980 1.00 97.19 155 CYS A N 1
ATOM 1173 C CA . CYS A 1 155 ? 32.069 -7.951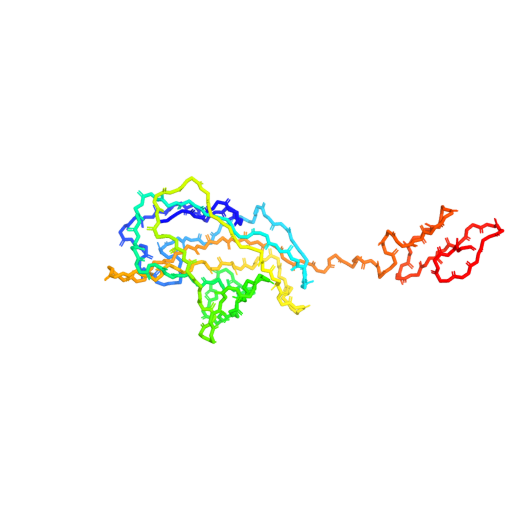 -22.315 1.00 97.19 155 CYS A CA 1
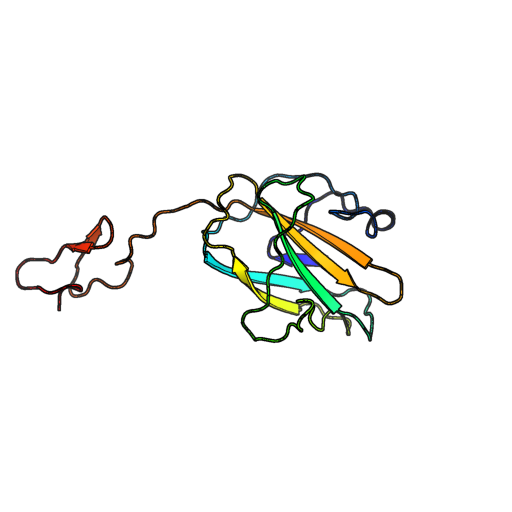ATOM 1174 C C . CYS A 1 155 ? 33.186 -7.153 -23.003 1.00 97.19 155 CYS A C 1
ATOM 1176 O O . CYS A 1 155 ? 33.241 -7.139 -24.236 1.00 97.19 155 CYS A O 1
ATOM 1178 N N . PRO A 1 156 ? 34.086 -6.513 -22.234 1.00 95.62 156 PRO A N 1
ATOM 1179 C CA . PRO A 1 156 ? 35.302 -5.915 -22.775 1.00 95.62 156 PRO A CA 1
ATOM 1180 C C . PRO A 1 156 ? 36.265 -6.973 -23.329 1.00 95.62 156 PRO A C 1
ATOM 1182 O O . PRO A 1 156 ? 36.142 -8.165 -23.038 1.00 95.62 156 PRO A O 1
ATOM 1185 N N . GLU A 1 157 ? 37.249 -6.529 -24.113 1.00 96.31 157 GLU A N 1
ATOM 1186 C CA . GLU A 1 157 ? 38.274 -7.411 -24.676 1.00 96.31 157 GLU A CA 1
ATOM 1187 C C . GLU A 1 157 ? 39.035 -8.156 -23.565 1.00 96.31 157 GLU A C 1
ATOM 1189 O O . GLU A 1 157 ? 39.465 -7.557 -22.580 1.00 96.31 157 GLU A O 1
ATOM 1194 N N . GLY A 1 158 ? 39.171 -9.476 -23.719 1.00 94.81 158 GLY A N 1
ATOM 1195 C CA . GLY A 1 158 ? 39.804 -10.356 -22.731 1.00 94.81 158 GLY A CA 1
ATOM 1196 C C . GLY A 1 158 ? 38.853 -11.012 -21.721 1.00 94.81 158 GLY A C 1
ATOM 1197 O O . GLY A 1 158 ? 39.298 -11.900 -21.000 1.00 94.81 158 GLY A O 1
ATOM 1198 N N . PHE A 1 159 ? 37.562 -10.655 -21.701 1.00 95.69 159 PHE A N 1
ATOM 1199 C CA . PHE A 1 159 ? 36.556 -11.240 -20.800 1.00 95.69 159 PHE A CA 1
ATOM 1200 C C . PHE A 1 159 ? 35.436 -11.950 -21.562 1.00 95.69 159 PHE A C 1
ATOM 1202 O O . PHE A 1 159 ? 35.107 -11.587 -22.694 1.00 95.69 159 PHE A O 1
ATOM 1209 N N . SER A 1 160 ? 34.833 -12.977 -20.955 1.00 93.06 160 SER A N 1
ATOM 1210 C CA . SER A 1 160 ? 33.805 -13.783 -21.630 1.00 93.06 160 SER A CA 1
ATOM 1211 C C . SER A 1 160 ? 32.802 -14.423 -20.660 1.00 93.06 160 SER A C 1
ATOM 1213 O O . SER A 1 160 ? 32.869 -14.251 -19.449 1.00 93.06 160 SER A O 1
ATOM 1215 N N . GLY A 1 161 ? 31.817 -15.152 -21.188 1.00 92.31 161 GLY A N 1
ATOM 1216 C CA . GLY A 1 161 ? 30.756 -15.763 -20.380 1.00 92.31 161 GLY A CA 1
ATOM 1217 C C . GLY A 1 161 ? 29.564 -14.834 -20.132 1.00 92.31 161 GLY A C 1
ATOM 1218 O O . GLY A 1 161 ? 29.573 -13.665 -20.510 1.00 92.31 161 GLY A O 1
ATOM 1219 N N . SER A 1 162 ? 28.505 -15.371 -19.518 1.00 91.50 162 SER A N 1
ATOM 1220 C CA . SER A 1 162 ? 27.220 -14.669 -19.355 1.00 91.50 162 SER A CA 1
ATOM 1221 C C . SER A 1 162 ? 27.326 -13.385 -18.532 1.00 91.50 162 SER A C 1
ATOM 1223 O O . SER A 1 162 ? 26.559 -12.456 -18.768 1.00 91.50 162 SER A O 1
ATOM 1225 N N . ASN A 1 163 ? 28.304 -13.334 -17.624 1.00 94.06 163 ASN A N 1
ATOM 1226 C CA . ASN A 1 163 ? 28.552 -12.217 -16.721 1.00 94.06 163 ASN A CA 1
ATOM 1227 C C . ASN A 1 163 ? 29.945 -11.595 -16.918 1.00 94.06 163 ASN A C 1
ATOM 1229 O O . ASN A 1 163 ? 30.358 -10.815 -16.075 1.00 94.06 163 ASN A O 1
ATOM 1233 N N . CYS A 1 164 ? 30.672 -11.900 -17.999 1.00 95.94 164 CYS A N 1
ATOM 1234 C CA . CYS A 1 164 ? 32.032 -11.392 -18.251 1.00 95.94 164 CYS A CA 1
ATOM 1235 C C . CYS A 1 164 ? 33.073 -11.797 -17.190 1.00 95.94 164 CYS A C 1
ATOM 1237 O O . CYS A 1 164 ? 33.812 -10.940 -16.707 1.00 95.94 164 CYS A O 1
ATOM 1239 N N . GLN A 1 165 ? 33.115 -13.082 -16.820 1.00 94.56 165 GLN A N 1
ATOM 1240 C CA . GLN A 1 165 ? 34.134 -13.645 -15.922 1.00 94.56 165 GLN A CA 1
ATOM 1241 C C . GLN A 1 165 ? 35.482 -13.904 -16.610 1.00 94.56 165 GLN A C 1
ATOM 1243 O O . GLN A 1 165 ? 35.531 -13.962 -17.864 1.00 94.56 165 GLN A O 1
#

Foldseek 3Di:
DAKDVVHFAPPQDPVQQQPPDASPGDDDDAPAEAAAFDKGKTKGFAPDAAQQKKKWKWKDQDRPDPDTDTWAFPVRQADPVRIHDDRNDGGPMDIGITTHHNPNAHQWMKMWMWMQHPVGIGITIHIHGYHPPCPQLCNPQAPPPWDRDNNATDEDPPFDDRRGD

InterPro domains:
  IPR000742 EGF-like domain [PS00022] (153-164)
  IPR000742 EGF-like domain [PS01186] (153-164)
  IPR000742 EGF-like domain [PS50026] (134-165)
  IPR000742 EGF-like domain [SM00181] (137-165)

pLDDT: mean 92.83, std 7.44, range [57.31, 98.75]

Secondary structure (DSSP, 8-state):
-EEEETTPPSS--GGGTTSTTTTTPPP-----EE-TT-EEEEEEEESS--TT-EEEEEEESSTT--SPEEEPBTTS---TTS-EE---S-EEEEEEEEEPPTT--EEEEEEEEEEE-TT--EEEEEEEEE------TTTTT--TT-EEETTEEEPPTT--TTTT-

Organism: NCBI:txid182087

Sequence (165 aa):
MELLSPIKRKDVNMSLLARAPCGGTKAGPVHYETTPGSRNIVAWRILKASPAGRCIIRVGDNPRDKDFVQLKPTDGSAGDDGSFPCGREVTSYEAKEVRLPRDLNCDSCILQLVWLTDEGDQFRCTDFESTTAEVPECFGQCLNGGICKNGKCLCPEGFSGSNCQ